Protein AF-A0A9X5XS79-F1 (afdb_monomer)

pLDDT: mean 89.89, std 12.27, range [40.41, 98.5]

Structure (mmCIF, N/CA/C/O backbone):
data_AF-A0A9X5XS79-F1
#
_entry.id   AF-A0A9X5XS79-F1
#
loop_
_atom_site.group_PDB
_atom_site.id
_atom_site.type_symbol
_atom_site.label_atom_id
_atom_site.label_alt_id
_atom_site.label_comp_id
_atom_site.label_asym_id
_atom_site.label_entity_id
_atom_site.label_seq_id
_atom_site.pdbx_PDB_ins_code
_atom_site.Cartn_x
_atom_site.Cartn_y
_atom_site.Cartn_z
_atom_site.occupancy
_atom_site.B_iso_or_equiv
_atom_site.auth_seq_id
_atom_site.auth_comp_id
_atom_site.auth_asym_id
_atom_site.auth_atom_id
_atom_site.pdbx_PDB_model_num
ATOM 1 N N . MET A 1 1 ? 13.961 0.571 -36.096 1.00 82.25 1 MET A N 1
ATOM 2 C CA . MET A 1 1 ? 14.182 1.041 -34.708 1.00 82.25 1 MET A CA 1
ATOM 3 C C . MET A 1 1 ? 13.044 1.895 -34.167 1.00 82.25 1 MET A C 1
ATOM 5 O O . MET A 1 1 ? 12.810 1.796 -32.974 1.00 82.25 1 MET A O 1
ATOM 9 N N . LYS A 1 2 ? 12.309 2.675 -34.982 1.00 84.19 2 LYS A N 1
ATOM 10 C CA . LYS A 1 2 ? 11.116 3.411 -34.508 1.00 84.19 2 LYS A CA 1
ATOM 11 C C . LYS A 1 2 ? 10.062 2.495 -33.869 1.00 84.19 2 LYS A C 1
ATOM 13 O O . LYS A 1 2 ? 9.687 2.746 -32.733 1.00 84.19 2 LYS A O 1
ATOM 18 N N . ASP A 1 3 ? 9.698 1.401 -34.534 1.00 90.12 3 ASP A N 1
ATOM 19 C CA . ASP A 1 3 ? 8.693 0.457 -34.012 1.00 90.12 3 ASP A CA 1
ATOM 20 C C . ASP A 1 3 ? 9.131 -0.190 -32.691 1.00 90.12 3 ASP A C 1
ATOM 22 O O . ASP A 1 3 ? 8.348 -0.314 -31.757 1.00 90.12 3 ASP A O 1
ATOM 26 N N . LEU A 1 4 ? 10.420 -0.518 -32.562 1.00 88.62 4 LEU A N 1
ATOM 27 C CA . LEU A 1 4 ? 10.972 -1.054 -31.317 1.00 88.62 4 LEU A CA 1
ATOM 28 C C . LEU A 1 4 ? 10.940 -0.020 -30.177 1.00 88.62 4 LEU A C 1
ATOM 30 O O . LEU A 1 4 ? 10.537 -0.363 -29.071 1.00 88.62 4 LEU A O 1
ATOM 34 N N . LYS A 1 5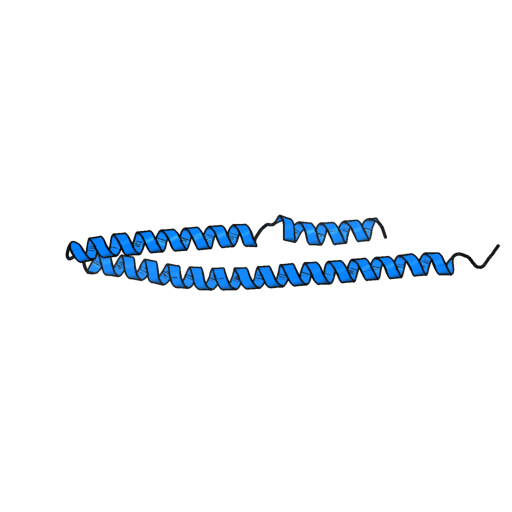 ? 11.296 1.249 -30.444 1.00 88.88 5 LYS A N 1
ATOM 35 C CA . LYS A 1 5 ? 11.168 2.340 -29.455 1.00 88.88 5 LYS A CA 1
ATOM 36 C C . LYS A 1 5 ? 9.716 2.522 -29.005 1.00 88.88 5 LYS A C 1
ATOM 38 O O . LYS A 1 5 ? 9.476 2.757 -27.823 1.00 88.88 5 LYS A O 1
ATOM 43 N N . PHE A 1 6 ? 8.767 2.401 -29.935 1.00 91.88 6 PHE A N 1
ATOM 44 C CA . PHE A 1 6 ? 7.340 2.485 -29.638 1.00 91.88 6 PHE A CA 1
ATOM 45 C C . PHE A 1 6 ? 6.913 1.357 -28.694 1.00 91.88 6 PHE A C 1
ATOM 47 O O . PHE A 1 6 ? 6.435 1.638 -27.603 1.00 91.88 6 PHE A O 1
ATOM 54 N N . HIS A 1 7 ? 7.185 0.095 -29.038 1.00 90.56 7 HIS A N 1
ATOM 55 C CA . HIS A 1 7 ? 6.791 -1.043 -28.201 1.00 90.56 7 HIS A CA 1
ATOM 56 C C . HIS A 1 7 ? 7.436 -1.045 -26.807 1.00 90.56 7 HIS A C 1
ATOM 58 O O . HIS A 1 7 ? 6.772 -1.385 -25.833 1.00 90.56 7 HIS A O 1
ATOM 64 N N . VAL A 1 8 ? 8.701 -0.628 -26.688 1.00 89.50 8 VAL A N 1
ATOM 65 C CA . VAL A 1 8 ? 9.380 -0.498 -25.384 1.00 89.50 8 VAL A CA 1
ATOM 66 C C . VAL A 1 8 ? 8.741 0.605 -24.527 1.00 89.50 8 VAL A C 1
ATOM 68 O O . VAL A 1 8 ? 8.608 0.446 -23.315 1.00 89.50 8 VAL A O 1
ATOM 71 N N . SER A 1 9 ? 8.289 1.697 -25.150 1.00 90.12 9 SER A N 1
ATOM 72 C CA . SER A 1 9 ? 7.554 2.768 -24.460 1.00 90.12 9 SER A CA 1
ATOM 73 C C . SER A 1 9 ? 6.166 2.317 -24.015 1.00 90.12 9 SER A C 1
ATOM 75 O O . SER A 1 9 ? 5.798 2.552 -22.869 1.00 90.12 9 SER A O 1
ATOM 77 N N . GLU A 1 10 ? 5.432 1.612 -24.876 1.00 91.31 10 GLU A N 1
ATOM 78 C CA . GLU A 1 10 ? 4.106 1.079 -24.545 1.00 91.31 10 GLU A CA 1
ATOM 79 C C . GLU A 1 10 ? 4.160 0.078 -23.388 1.00 91.31 10 GLU A C 1
ATOM 81 O O . GLU A 1 10 ? 3.305 0.115 -22.508 1.00 91.31 10 GLU A O 1
ATOM 86 N N . LEU A 1 11 ? 5.191 -0.774 -23.329 1.00 86.44 11 LEU A N 1
ATOM 87 C CA . LEU A 1 11 ? 5.375 -1.705 -22.215 1.00 86.44 11 LEU A CA 1
ATOM 88 C C . LEU A 1 11 ? 5.530 -0.954 -20.882 1.00 86.44 11 LEU A C 1
ATOM 90 O O . LEU A 1 11 ? 4.828 -1.261 -19.920 1.00 86.44 11 LEU A O 1
ATOM 94 N N . LYS A 1 12 ? 6.398 0.066 -20.837 1.00 89.25 12 LYS A N 1
ATOM 95 C CA . LYS A 1 12 ? 6.574 0.915 -19.650 1.00 89.25 12 LYS A CA 1
ATOM 96 C C . LYS A 1 12 ? 5.261 1.607 -19.268 1.00 89.25 12 LYS A C 1
ATOM 98 O O . LYS A 1 12 ? 4.871 1.570 -18.103 1.00 89.25 12 LYS A O 1
ATOM 103 N N . ASN A 1 13 ? 4.595 2.232 -20.237 1.00 87.94 13 ASN A N 1
ATOM 104 C CA . ASN A 1 13 ? 3.360 2.978 -20.000 1.00 87.94 13 ASN A CA 1
ATOM 105 C C . ASN A 1 13 ? 2.249 2.057 -19.489 1.00 87.94 13 ASN A C 1
ATOM 107 O O . ASN A 1 13 ? 1.584 2.406 -18.528 1.00 87.94 13 ASN A O 1
ATOM 111 N N . SER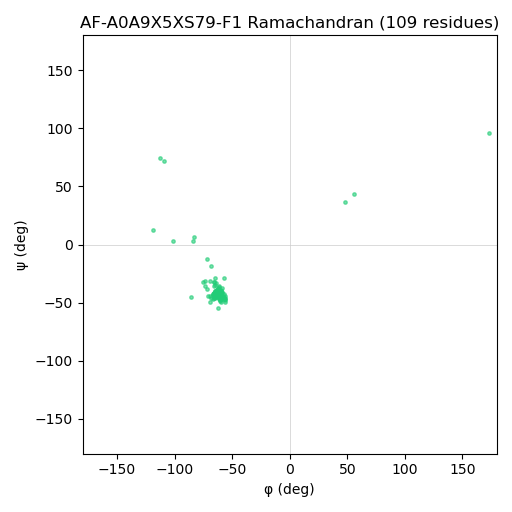 A 1 14 ? 2.129 0.833 -20.016 1.00 85.19 14 SER A N 1
ATOM 112 C CA . SER A 1 14 ? 1.126 -0.136 -19.552 1.00 85.19 14 SER A CA 1
ATOM 113 C C . SER A 1 14 ? 1.220 -0.456 -18.055 1.00 85.19 14 S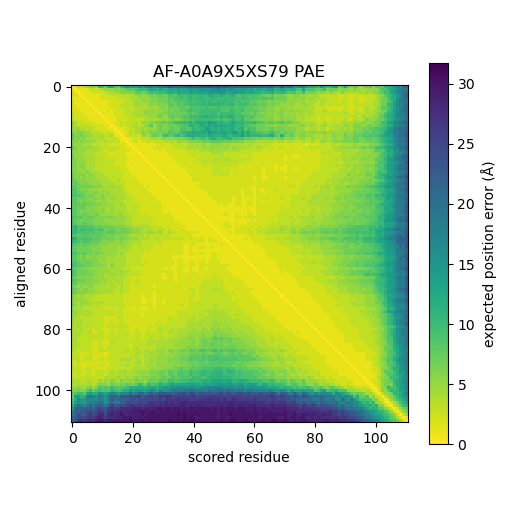ER A C 1
ATOM 115 O O . SER A 1 14 ? 0.205 -0.757 -17.428 1.00 85.19 14 SER A O 1
ATOM 117 N N . PHE A 1 15 ? 2.421 -0.368 -17.475 1.00 83.19 15 PHE A N 1
ATOM 118 C CA . PHE A 1 15 ? 2.634 -0.574 -16.047 1.00 83.19 15 PHE A CA 1
ATOM 119 C C . PHE A 1 15 ? 2.411 0.704 -15.234 1.00 83.19 15 PHE A C 1
ATOM 121 O O . PHE A 1 15 ? 1.728 0.672 -14.214 1.00 83.19 15 PHE A 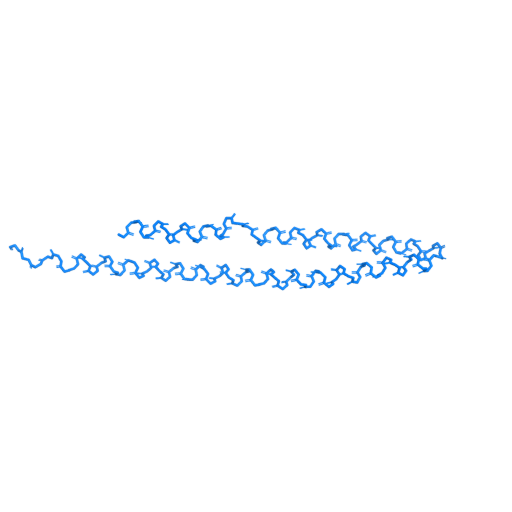O 1
ATOM 128 N N . VAL A 1 16 ? 2.941 1.839 -15.699 1.00 79.38 16 VAL A N 1
ATOM 129 C CA . VAL A 1 16 ? 2.789 3.137 -15.019 1.00 79.38 16 VAL A CA 1
ATOM 130 C C . VAL A 1 16 ? 1.324 3.592 -15.011 1.00 79.38 16 VAL A C 1
ATOM 132 O O . VAL A 1 16 ? 0.798 3.972 -13.967 1.00 79.38 16 VAL A O 1
ATOM 135 N N . ASP A 1 17 ? 0.633 3.466 -16.142 1.00 83.12 17 ASP A N 1
ATOM 136 C CA . ASP A 1 17 ? -0.769 3.866 -16.317 1.00 83.12 17 ASP A CA 1
ATOM 137 C C . ASP A 1 17 ? -1.741 2.926 -15.585 1.00 83.12 17 ASP A C 1
ATOM 139 O O . ASP A 1 17 ? -2.922 3.236 -15.416 1.00 83.12 17 ASP A O 1
ATOM 143 N N . ALA A 1 18 ? -1.267 1.766 -15.112 1.00 85.38 18 ALA A N 1
ATOM 144 C CA . ALA A 1 18 ?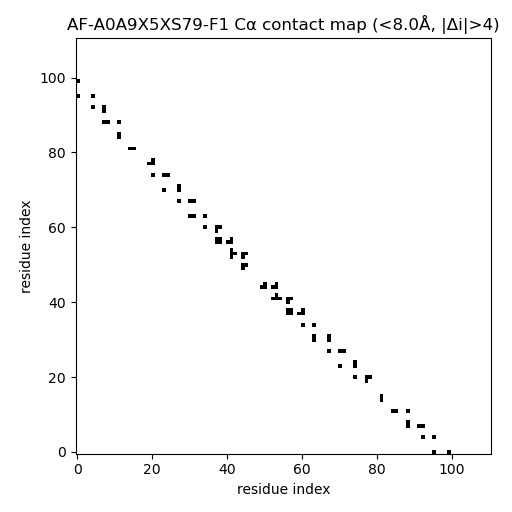 -2.072 0.897 -14.264 1.00 85.38 18 ALA A CA 1
ATOM 145 C C . ALA A 1 18 ? -2.333 1.516 -12.877 1.00 85.38 18 ALA A C 1
ATOM 147 O O . ALA A 1 18 ? -3.278 1.085 -12.203 1.00 85.38 18 ALA A O 1
ATOM 148 N N . GLU A 1 19 ? -1.539 2.515 -12.461 1.00 87.50 19 GLU A N 1
ATOM 149 C CA . GLU A 1 19 ? -1.688 3.287 -11.216 1.00 87.50 19 GLU A CA 1
ATOM 150 C C . GLU A 1 19 ? -1.902 2.404 -9.971 1.00 87.50 19 GLU A C 1
ATOM 152 O O . GLU A 1 19 ? -2.683 2.723 -9.065 1.00 87.50 19 GLU A O 1
ATOM 157 N N . LEU A 1 20 ? -1.234 1.245 -9.924 1.00 91.38 20 LEU A N 1
ATOM 158 C CA . LEU A 1 20 ? -1.439 0.248 -8.869 1.00 91.38 20 LEU A CA 1
ATOM 159 C C . LEU A 1 20 ? -1.090 0.802 -7.483 1.00 91.38 20 LEU A C 1
ATOM 161 O O . LEU A 1 20 ? -1.809 0.535 -6.521 1.00 91.38 20 LEU A O 1
ATOM 165 N N . ASN A 1 21 ? -0.062 1.647 -7.407 1.00 90.31 21 ASN A N 1
ATOM 166 C CA . ASN A 1 21 ? 0.318 2.371 -6.199 1.00 90.31 21 ASN A CA 1
ATOM 167 C C . ASN A 1 21 ? -0.821 3.229 -5.631 1.00 90.31 21 ASN A C 1
ATOM 169 O O . ASN A 1 21 ? -1.122 3.167 -4.439 1.00 90.31 21 ASN A O 1
ATOM 173 N N . SER A 1 22 ? -1.502 4.004 -6.477 1.00 92.38 22 SER A N 1
ATOM 174 C CA . SER A 1 22 ? -2.630 4.851 -6.060 1.00 92.38 22 SER A CA 1
ATOM 175 C C . SER A 1 22 ? -3.804 4.010 -5.541 1.00 92.38 22 SER A C 1
ATOM 177 O O . SER A 1 22 ? -4.375 4.282 -4.479 1.00 92.38 22 SER A O 1
ATOM 179 N N . LYS A 1 23 ? -4.123 2.921 -6.251 1.00 94.69 23 LYS A N 1
ATOM 180 C CA . LYS A 1 23 ? -5.200 1.992 -5.874 1.00 94.69 23 LYS A CA 1
ATOM 181 C C . LYS A 1 23 ? -4.916 1.297 -4.541 1.00 94.69 23 LYS A C 1
ATOM 183 O O . LY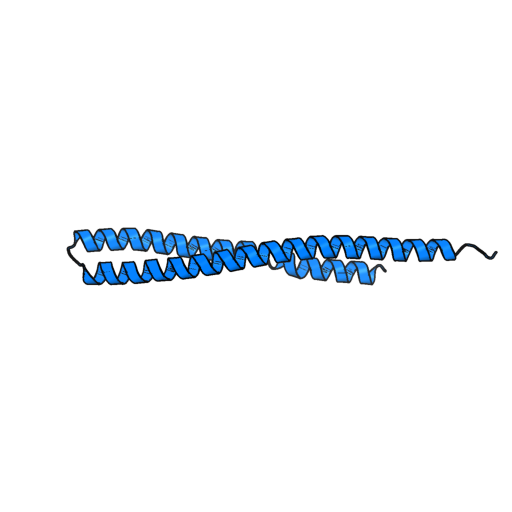S A 1 23 ? -5.803 1.245 -3.692 1.00 94.69 23 LYS A O 1
ATOM 188 N N . LEU A 1 24 ? -3.694 0.808 -4.325 1.00 95.25 24 LEU A N 1
ATOM 189 C CA . LEU A 1 24 ? -3.306 0.180 -3.058 1.00 95.25 24 LEU A CA 1
ATOM 190 C C . LEU A 1 24 ? -3.318 1.172 -1.897 1.00 95.25 24 LEU A C 1
ATOM 192 O O . LEU A 1 24 ? -3.875 0.853 -0.848 1.00 95.25 24 LEU A O 1
ATOM 196 N N . ASN A 1 25 ? -2.784 2.380 -2.095 1.00 94.81 25 ASN A N 1
ATOM 197 C CA . ASN A 1 25 ? -2.843 3.435 -1.083 1.00 94.81 25 ASN A CA 1
ATOM 198 C C . ASN A 1 25 ? -4.288 3.755 -0.685 1.00 94.81 25 ASN A C 1
ATOM 200 O O . ASN A 1 25 ? -4.590 3.843 0.500 1.00 94.81 25 ASN A O 1
ATOM 204 N N . THR A 1 26 ? -5.202 3.829 -1.656 1.00 97.00 26 THR A N 1
ATOM 205 C CA . THR A 1 26 ? -6.633 4.045 -1.390 1.00 97.00 26 THR A CA 1
ATOM 206 C C . THR A 1 26 ? -7.214 2.945 -0.496 1.00 97.00 26 THR A C 1
ATOM 208 O O . THR A 1 26 ? -7.907 3.237 0.477 1.00 97.00 26 THR A O 1
ATOM 211 N N . VAL A 1 27 ? -6.909 1.674 -0.780 1.00 96.81 27 VAL A N 1
ATOM 212 C CA . VAL A 1 27 ? -7.380 0.544 0.039 1.00 96.81 27 VAL A CA 1
ATOM 213 C C . VAL A 1 27 ? -6.780 0.587 1.448 1.00 96.81 27 VAL A C 1
ATOM 215 O O . VAL A 1 27 ? -7.504 0.384 2.421 1.00 96.81 27 VAL A O 1
ATOM 218 N N . ILE A 1 28 ? -5.485 0.891 1.576 1.00 96.56 28 ILE A N 1
ATOM 219 C CA . ILE A 1 28 ? -4.808 1.043 2.874 1.00 96.56 28 ILE A CA 1
ATOM 220 C C . ILE A 1 28 ? -5.476 2.147 3.704 1.00 96.56 28 ILE A C 1
ATOM 222 O O . ILE A 1 28 ? -5.761 1.933 4.883 1.00 96.56 28 ILE A O 1
ATOM 226 N N . THR A 1 29 ? -5.784 3.295 3.093 1.00 97.19 29 THR A N 1
ATOM 227 C CA . THR A 1 29 ? -6.499 4.392 3.758 1.00 97.19 29 THR A CA 1
ATOM 228 C C . THR A 1 29 ? -7.880 3.954 4.239 1.00 97.19 29 THR A C 1
ATOM 230 O O . THR A 1 29 ? -8.198 4.159 5.408 1.00 97.19 29 THR A O 1
ATOM 233 N N . LEU A 1 30 ? -8.671 3.289 3.390 1.00 97.19 30 LEU A N 1
ATOM 234 C CA . LEU A 1 30 ? -10.006 2.803 3.762 1.00 97.19 30 LEU A CA 1
ATOM 235 C C . LEU A 1 30 ? -9.963 1.825 4.944 1.00 97.19 30 LEU A C 1
ATOM 237 O O . LEU A 1 30 ? -10.790 1.915 5.849 1.00 97.19 30 LEU A O 1
ATOM 241 N N . ILE A 1 31 ? -8.982 0.919 4.969 1.00 96.75 31 ILE A N 1
ATOM 242 C CA . ILE A 1 31 ? -8.783 -0.007 6.093 1.00 96.75 31 ILE A CA 1
ATOM 243 C C . ILE A 1 31 ? -8.413 0.760 7.367 1.00 96.75 31 ILE A C 1
ATOM 245 O O . ILE A 1 31 ? -8.969 0.481 8.429 1.00 96.75 31 ILE A O 1
ATOM 249 N N . GLY A 1 32 ? -7.517 1.747 7.271 1.00 96.88 32 GLY A N 1
ATOM 250 C CA . GLY A 1 32 ? -7.144 2.594 8.404 1.00 96.88 32 GLY A CA 1
ATOM 251 C C . GLY A 1 32 ? -8.336 3.355 8.995 1.00 96.88 32 GLY A C 1
ATOM 252 O O . GLY A 1 32 ? -8.497 3.407 10.214 1.00 96.88 32 GLY A O 1
ATOM 253 N N . GLU A 1 33 ? -9.213 3.888 8.145 1.00 97.12 33 GLU A N 1
ATOM 254 C CA . GLU A 1 33 ? -10.449 4.548 8.575 1.00 97.12 33 GLU A CA 1
ATOM 255 C C . GLU A 1 33 ? -11.441 3.581 9.240 1.00 97.12 33 GLU A C 1
ATOM 257 O O . GLU A 1 33 ? -12.044 3.923 10.259 1.00 97.12 33 GLU A O 1
ATOM 262 N N . GLU A 1 34 ? -11.610 2.372 8.695 1.00 96.12 34 GLU A N 1
ATOM 263 C CA . GLU A 1 34 ? -12.439 1.322 9.302 1.00 96.12 34 GLU A CA 1
ATOM 264 C C . GLU A 1 34 ? -11.920 0.924 10.687 1.00 96.12 34 GLU A C 1
ATOM 266 O O . GLU A 1 34 ? -12.698 0.766 11.626 1.00 96.12 34 GLU A O 1
ATOM 271 N N . MET A 1 35 ? -10.602 0.817 10.851 1.00 97.06 35 MET A N 1
ATOM 272 C CA . MET A 1 35 ? -9.993 0.533 12.149 1.00 97.06 35 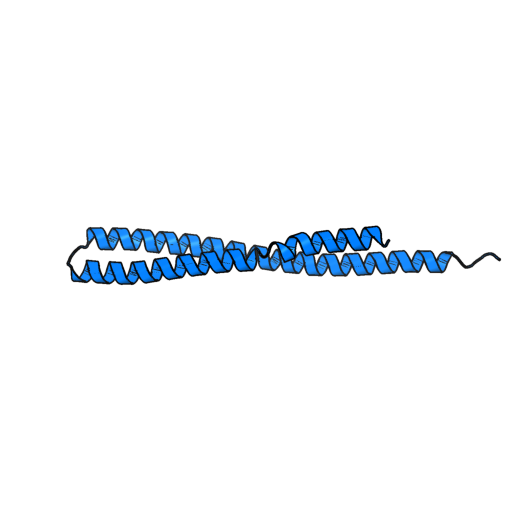MET A CA 1
ATOM 273 C C . MET A 1 35 ? -10.222 1.664 13.151 1.00 97.06 35 MET A C 1
ATOM 275 O O . MET A 1 35 ? -10.563 1.387 14.299 1.00 97.06 35 MET A O 1
ATOM 279 N N . ALA A 1 36 ? -10.097 2.924 12.724 1.00 97.56 36 ALA A N 1
ATOM 280 C CA . ALA A 1 36 ? -10.383 4.077 13.577 1.00 97.56 36 ALA A CA 1
ATOM 281 C C . ALA A 1 36 ? -11.850 4.084 14.047 1.00 97.56 36 ALA A C 1
ATOM 283 O O . ALA A 1 36 ? -12.112 4.212 15.244 1.00 97.56 36 ALA A O 1
ATOM 284 N N . ARG A 1 37 ? -12.803 3.841 13.132 1.00 97.38 37 ARG A N 1
ATOM 285 C CA . ARG A 1 37 ? -14.226 3.655 13.477 1.00 97.38 37 ARG A CA 1
ATOM 286 C C . ARG A 1 37 ? -14.433 2.485 14.441 1.00 97.38 37 ARG A C 1
ATOM 288 O O . ARG A 1 37 ? -15.222 2.587 15.382 1.00 97.38 37 ARG A O 1
ATOM 295 N N . GLY A 1 38 ? -13.719 1.383 14.224 1.00 97.75 38 GLY A N 1
ATOM 296 C CA . GLY A 1 38 ? -13.722 0.221 15.106 1.00 97.75 38 GLY A CA 1
ATOM 297 C C . GLY A 1 38 ? -13.286 0.572 16.529 1.00 97.75 38 GLY A C 1
ATOM 298 O O . GLY A 1 38 ? -13.972 0.201 17.478 1.00 97.75 38 GLY A O 1
ATOM 299 N N . GLU A 1 39 ? -12.193 1.319 16.695 1.00 98.00 39 GLU A N 1
ATOM 300 C CA . GLU A 1 39 ? -11.695 1.738 18.014 1.00 98.00 39 GLU A CA 1
ATOM 301 C C . GLU A 1 39 ? -12.691 2.647 18.749 1.00 98.00 39 GLU A C 1
ATOM 303 O O . GLU A 1 39 ? -12.946 2.471 19.946 1.00 98.00 39 GLU A O 1
ATOM 308 N N . GLU A 1 40 ? -13.324 3.581 18.035 1.00 98.25 40 GLU A N 1
ATOM 309 C CA . GLU A 1 40 ? -14.383 4.426 18.593 1.00 98.25 40 GLU A CA 1
ATOM 310 C C . GLU A 1 40 ? -15.584 3.594 19.064 1.00 98.25 40 GLU A C 1
ATOM 312 O O . GLU A 1 40 ? -16.070 3.762 20.190 1.00 98.25 40 GLU A O 1
ATOM 317 N N . TYR A 1 41 ? -16.040 2.653 18.232 1.00 98.19 41 TYR A N 1
ATOM 318 C CA . TYR A 1 41 ? -17.169 1.789 18.564 1.00 98.19 41 TYR A CA 1
ATOM 319 C C . TYR A 1 41 ? -16.852 0.849 19.730 1.00 98.19 41 TYR A C 1
ATOM 321 O O . TYR A 1 41 ? -17.652 0.706 20.658 1.00 98.19 41 TYR A O 1
ATOM 329 N N . LYS A 1 42 ? -15.649 0.273 19.743 1.00 98.19 42 LYS A N 1
ATOM 330 C CA . LYS A 1 42 ? -15.140 -0.526 20.856 1.00 98.19 42 LYS A CA 1
ATOM 331 C C . LYS A 1 42 ? -15.154 0.273 22.163 1.00 98.19 42 LYS A C 1
ATOM 333 O O . LYS A 1 42 ? -15.667 -0.215 23.167 1.00 98.19 42 LYS A O 1
ATOM 338 N N . SER A 1 43 ? -14.672 1.521 22.152 1.00 98.06 43 SER A N 1
ATOM 339 C CA . SER A 1 43 ? -14.698 2.404 23.329 1.00 98.06 43 SER A CA 1
ATOM 340 C C . SER A 1 43 ? -16.121 2.644 23.854 1.00 98.06 43 SER A C 1
ATOM 342 O O . SER A 1 43 ? -16.348 2.691 25.066 1.00 98.06 43 SER A O 1
ATOM 344 N N . LEU A 1 44 ? -17.104 2.772 22.958 1.00 98.44 44 LEU A N 1
ATOM 345 C CA . LEU A 1 44 ? -18.514 2.899 23.328 1.00 98.44 44 LEU A CA 1
ATOM 346 C C . LEU A 1 44 ? -19.058 1.613 23.972 1.00 98.44 44 LEU A C 1
ATOM 348 O O . LEU A 1 44 ? -19.758 1.692 24.981 1.00 98.44 44 LEU A O 1
ATOM 352 N N . LEU A 1 45 ? -18.718 0.441 23.433 1.00 98.50 45 LEU A N 1
ATOM 353 C CA . LEU A 1 45 ? -19.100 -0.856 24.002 1.00 98.50 45 LEU A CA 1
ATOM 354 C C . LEU A 1 45 ? -18.478 -1.082 25.386 1.00 98.50 45 LEU A C 1
ATOM 356 O O . LEU A 1 45 ? -19.178 -1.512 26.305 1.00 98.50 45 LEU A O 1
ATOM 360 N N . ASP A 1 46 ? -17.208 -0.712 25.560 1.00 97.31 46 ASP A N 1
ATOM 361 C CA . ASP A 1 46 ? -16.513 -0.759 26.850 1.00 97.31 46 ASP A CA 1
ATOM 362 C C . ASP A 1 46 ? -17.255 0.096 27.897 1.00 97.31 46 ASP A C 1
ATOM 364 O O . ASP A 1 46 ? -17.545 -0.372 28.999 1.00 97.31 46 ASP A O 1
ATOM 368 N N . LYS A 1 47 ? -17.672 1.319 27.533 1.00 98.12 47 LYS A N 1
ATOM 369 C CA . LYS A 1 47 ? -18.479 2.202 28.403 1.00 98.12 47 LYS A CA 1
ATOM 370 C C . LYS A 1 47 ? -19.870 1.646 28.716 1.00 98.12 47 LYS A C 1
ATOM 372 O O . LYS A 1 47 ? -20.427 1.961 29.763 1.00 98.12 47 LYS A O 1
ATOM 377 N N . GLN A 1 48 ? -20.439 0.839 27.822 1.00 98.25 48 GLN A N 1
ATOM 378 C CA . GLN A 1 48 ? -21.725 0.163 28.020 1.00 98.25 48 GLN A CA 1
ATOM 379 C C . GLN A 1 48 ? -21.604 -1.153 28.804 1.00 98.25 48 GLN A C 1
ATOM 381 O O . GLN A 1 48 ? -22.615 -1.830 28.986 1.00 98.25 48 GLN A O 1
ATOM 386 N N . ASN A 1 49 ? -20.402 -1.522 29.265 1.00 97.88 49 ASN A N 1
ATOM 387 C CA . ASN A 1 49 ? -20.117 -2.802 29.913 1.00 97.88 49 ASN A CA 1
ATOM 388 C C . ASN A 1 49 ? -20.513 -4.009 29.037 1.00 97.88 49 ASN A C 1
ATOM 390 O O . ASN A 1 49 ? -21.109 -4.975 29.518 1.00 97.88 49 ASN A O 1
ATOM 394 N N . LYS A 1 50 ? -20.183 -3.936 27.738 1.00 98.25 50 LYS A N 1
ATOM 395 C CA . LYS A 1 50 ? -20.396 -4.983 26.723 1.00 98.25 50 LYS A CA 1
ATOM 396 C C . LYS A 1 50 ? -19.065 -5.619 26.292 1.00 98.25 50 LYS A C 1
ATOM 398 O O . LYS A 1 50 ? -18.563 -5.344 25.197 1.00 98.25 50 LYS A O 1
ATOM 403 N N . PRO A 1 51 ? -18.432 -6.424 27.166 1.00 95.25 51 PRO A N 1
ATOM 404 C CA . PRO A 1 51 ? -17.064 -6.891 26.955 1.00 95.25 51 PRO A CA 1
ATOM 405 C C . PRO A 1 51 ? -16.935 -7.890 25.802 1.00 95.25 51 PRO A C 1
ATOM 407 O O . PRO A 1 51 ? -15.901 -7.912 25.139 1.00 95.25 51 PRO A O 1
ATOM 410 N N . MET A 1 52 ? -17.963 -8.704 25.539 1.00 98.00 52 MET A N 1
ATOM 411 C CA . MET A 1 52 ? -17.909 -9.701 24.467 1.00 98.00 52 MET A CA 1
ATOM 412 C C . MET A 1 52 ? -17.952 -9.031 23.090 1.00 98.00 52 MET A C 1
ATOM 414 O O . MET A 1 52 ? -17.162 -9.356 22.209 1.00 98.00 52 MET A O 1
ATOM 418 N N . GLU A 1 53 ? -18.831 -8.049 22.913 1.00 98.25 53 GLU A N 1
ATOM 419 C CA . GLU A 1 53 ? -18.939 -7.266 21.687 1.00 98.25 53 GLU A CA 1
ATOM 420 C C . GLU A 1 53 ? -17.679 -6.425 21.458 1.00 98.25 53 GLU A C 1
ATOM 422 O O . GLU A 1 53 ? -17.157 -6.392 20.347 1.00 98.25 53 GLU A O 1
ATOM 427 N N . SER A 1 54 ? -17.143 -5.805 22.514 1.00 98.19 54 SER A N 1
ATOM 428 C CA . SER A 1 54 ? -15.863 -5.084 22.454 1.00 98.19 54 SER A CA 1
ATOM 429 C C . SER A 1 54 ? -14.715 -5.999 22.011 1.00 98.19 54 SER A C 1
ATOM 431 O O . SER A 1 54 ? -13.901 -5.624 21.162 1.00 98.19 54 SER A O 1
ATOM 433 N N . TYR A 1 55 ? -14.677 -7.232 22.526 1.00 97.81 55 TYR A N 1
ATOM 434 C CA . TYR A 1 55 ? -13.692 -8.230 22.121 1.00 97.81 55 TYR A CA 1
ATOM 435 C C . TYR A 1 55 ? -13.820 -8.608 20.637 1.00 97.81 55 TYR A C 1
ATOM 437 O O . TYR A 1 55 ? -12.811 -8.645 19.937 1.00 97.81 55 TYR A O 1
ATOM 445 N N . ILE A 1 56 ? -15.039 -8.805 20.126 1.00 97.94 56 ILE A N 1
ATOM 446 C CA . ILE A 1 56 ? -15.269 -9.089 18.698 1.00 97.94 56 ILE A CA 1
ATOM 447 C C . ILE A 1 56 ? -14.745 -7.944 17.822 1.00 97.94 56 ILE A C 1
ATOM 449 O O . ILE A 1 56 ? -14.034 -8.186 16.847 1.00 97.94 56 ILE A O 1
ATOM 453 N N . VAL A 1 57 ? -15.032 -6.691 18.187 1.00 98.06 57 VAL A N 1
ATOM 454 C CA . VAL A 1 57 ? -14.526 -5.521 17.451 1.00 98.06 57 VAL A CA 1
ATOM 455 C C . VAL A 1 57 ? -12.995 -5.473 17.477 1.00 98.06 57 VAL A C 1
ATOM 457 O O . VAL A 1 57 ? -12.373 -5.225 16.446 1.00 98.06 57 VAL A O 1
ATOM 460 N N . LYS A 1 58 ? -12.370 -5.786 18.619 1.00 97.56 58 LYS A N 1
ATOM 461 C CA . LYS A 1 58 ? -10.907 -5.877 18.736 1.00 97.56 58 LYS A CA 1
ATOM 462 C C . LYS A 1 58 ? -10.309 -6.924 17.789 1.00 97.56 58 LYS A C 1
ATOM 464 O O . LYS A 1 58 ? -9.295 -6.648 17.155 1.00 97.56 58 LYS A O 1
ATOM 469 N N . GLU A 1 59 ? -10.916 -8.104 17.673 1.00 97.81 59 GLU A N 1
ATOM 470 C CA . GLU A 1 59 ? -10.443 -9.139 16.743 1.00 97.81 59 GLU A CA 1
ATOM 471 C C . GLU A 1 59 ? -10.534 -8.674 15.280 1.00 97.81 59 GLU A C 1
ATOM 473 O O . GLU A 1 59 ? -9.595 -8.881 14.509 1.00 97.81 59 GLU A O 1
ATOM 478 N N . HIS A 1 60 ? -11.601 -7.958 14.907 1.00 96.19 60 HIS A N 1
ATOM 479 C CA . HIS A 1 60 ? -11.711 -7.345 13.579 1.00 96.19 60 HIS A CA 1
ATOM 480 C C . HIS A 1 60 ? -10.625 -6.289 13.320 1.00 96.19 60 HIS A C 1
ATOM 482 O O . HIS A 1 60 ? -10.013 -6.289 12.252 1.00 96.19 60 HIS A O 1
ATOM 488 N N . ILE A 1 61 ? -10.332 -5.427 14.299 1.00 97.69 61 ILE A N 1
ATOM 489 C CA . ILE A 1 61 ? -9.248 -4.435 14.197 1.00 97.69 61 ILE A CA 1
ATOM 490 C C . ILE A 1 61 ? -7.891 -5.131 14.024 1.00 97.69 61 ILE A C 1
ATOM 492 O O . ILE A 1 61 ? -7.114 -4.760 13.144 1.00 97.69 61 ILE A O 1
ATOM 496 N N . ASN A 1 62 ? -7.617 -6.177 14.809 1.00 96.44 62 ASN A N 1
ATOM 497 C CA . ASN A 1 62 ? -6.384 -6.963 14.700 1.00 96.44 62 ASN A CA 1
ATOM 498 C C . ASN A 1 62 ? -6.238 -7.614 13.317 1.00 96.44 62 ASN A C 1
ATOM 500 O O . ASN A 1 62 ? -5.148 -7.618 12.745 1.00 96.44 62 ASN A O 1
ATOM 504 N N . HIS A 1 63 ? -7.329 -8.138 12.758 1.00 96.75 63 HIS A N 1
ATOM 505 C CA . HIS A 1 63 ? -7.328 -8.697 11.409 1.00 96.75 63 HIS A CA 1
ATOM 506 C C . HIS A 1 63 ? -6.983 -7.633 10.354 1.00 96.75 63 HIS A C 1
ATOM 508 O O . HIS A 1 63 ? -6.142 -7.863 9.482 1.00 96.75 63 HIS A O 1
ATOM 514 N N . ASN A 1 64 ? -7.565 -6.440 10.480 1.00 96.94 64 ASN A N 1
ATOM 515 C CA . ASN A 1 64 ? -7.283 -5.316 9.591 1.00 96.94 64 ASN A CA 1
ATOM 516 C C . ASN A 1 64 ? -5.829 -4.823 9.698 1.00 96.94 64 ASN A C 1
ATOM 518 O O . ASN A 1 64 ? -5.235 -4.489 8.674 1.00 96.94 64 ASN A O 1
ATOM 522 N N . TYR A 1 65 ? -5.209 -4.864 10.885 1.00 95.25 65 TYR A N 1
ATOM 523 C CA . TYR A 1 65 ? -3.771 -4.596 11.038 1.00 95.25 65 TYR A CA 1
ATOM 524 C C . TYR A 1 65 ? -2.910 -5.545 10.194 1.00 95.25 65 TYR A C 1
ATOM 526 O O . TYR A 1 65 ? -1.968 -5.101 9.535 1.00 95.25 65 TYR A O 1
ATOM 534 N N . VAL A 1 66 ? -3.231 -6.844 10.192 1.00 96.31 66 VAL A N 1
ATOM 535 C CA . VAL A 1 66 ? -2.500 -7.844 9.396 1.00 96.31 66 VAL A CA 1
ATOM 536 C C . VAL A 1 66 ? -2.693 -7.594 7.900 1.00 96.31 66 VAL A C 1
ATOM 538 O O . VAL A 1 66 ? -1.712 -7.573 7.158 1.00 96.31 66 VAL A O 1
ATOM 541 N N . LEU A 1 67 ? -3.929 -7.339 7.457 1.00 96.06 67 LEU A N 1
ATOM 542 C CA . LEU A 1 67 ? -4.225 -6.970 6.067 1.00 96.06 67 LEU A CA 1
ATOM 543 C C . LEU A 1 67 ? -3.437 -5.734 5.626 1.00 96.06 67 LEU A C 1
ATOM 545 O O . LEU A 1 67 ? -2.798 -5.751 4.576 1.00 96.06 67 LEU A O 1
ATOM 549 N N . MET A 1 68 ? -3.432 -4.684 6.446 1.00 95.94 68 MET A N 1
ATOM 550 C CA . MET A 1 68 ? -2.697 -3.456 6.162 1.00 95.94 68 MET A CA 1
ATOM 551 C C . MET A 1 68 ? -1.186 -3.708 6.067 1.00 95.94 68 MET A C 1
ATOM 553 O O . MET A 1 68 ? -0.525 -3.146 5.197 1.00 95.94 68 MET A O 1
ATOM 557 N N . ALA A 1 69 ? -0.623 -4.576 6.914 1.00 95.94 69 ALA A N 1
ATOM 558 C CA . ALA A 1 69 ? 0.789 -4.949 6.836 1.00 95.94 69 ALA A CA 1
ATOM 559 C C . ALA A 1 69 ? 1.133 -5.656 5.513 1.00 95.94 69 ALA A C 1
ATOM 561 O O . ALA A 1 69 ? 2.141 -5.325 4.888 1.00 95.94 69 ALA A O 1
ATOM 562 N N . VAL A 1 70 ? 0.279 -6.578 5.056 1.00 97.38 70 VAL A N 1
ATOM 563 C CA . VAL A 1 70 ? 0.455 -7.268 3.767 1.00 97.38 70 VAL A CA 1
ATOM 564 C C . VAL A 1 70 ? 0.336 -6.287 2.601 1.00 97.38 70 VAL A C 1
ATOM 566 O O . VAL A 1 70 ? 1.202 -6.276 1.731 1.00 97.38 70 VAL A O 1
ATOM 569 N N . LEU A 1 71 ? -0.678 -5.418 2.600 1.00 97.12 71 LEU A N 1
ATOM 570 C CA . LEU A 1 71 ? -0.861 -4.411 1.549 1.00 97.12 71 LEU A CA 1
ATOM 571 C C . LEU A 1 71 ? 0.312 -3.430 1.477 1.00 97.12 71 LEU A C 1
ATOM 573 O O . LEU A 1 71 ? 0.760 -3.106 0.383 1.00 97.12 71 LEU A O 1
ATOM 577 N N . ASN A 1 72 ? 0.860 -3.013 2.621 1.00 95.44 72 ASN A N 1
ATOM 578 C CA . ASN A 1 72 ? 2.069 -2.191 2.665 1.00 95.44 72 ASN A CA 1
ATOM 579 C C . ASN A 1 72 ? 3.302 -2.920 2.110 1.00 95.44 72 ASN A C 1
ATOM 581 O O . ASN A 1 72 ? 4.177 -2.279 1.535 1.00 95.44 72 ASN A O 1
ATOM 585 N N . SER A 1 73 ? 3.402 -4.242 2.289 1.00 97.19 73 SER A N 1
ATOM 586 C CA . SER A 1 73 ? 4.467 -5.035 1.664 1.00 97.19 73 SER A CA 1
ATOM 587 C C . SER A 1 73 ? 4.308 -5.062 0.146 1.00 97.19 73 SER A C 1
ATOM 589 O O . SER A 1 73 ? 5.266 -4.777 -0.560 1.00 97.19 73 SER A O 1
ATOM 591 N N . ILE A 1 74 ? 3.092 -5.317 -0.346 1.00 96.69 74 ILE A N 1
ATOM 592 C CA . ILE A 1 74 ? 2.793 -5.317 -1.786 1.00 96.69 74 ILE A CA 1
ATOM 593 C C . ILE A 1 74 ? 3.068 -3.938 -2.394 1.00 96.69 74 ILE A C 1
ATOM 595 O O . ILE A 1 74 ? 3.628 -3.856 -3.480 1.00 96.69 74 ILE A O 1
ATOM 599 N N . LEU A 1 75 ? 2.713 -2.854 -1.697 1.00 95.31 75 LEU A N 1
ATOM 600 C CA . LEU A 1 75 ? 2.986 -1.490 -2.149 1.00 95.31 75 LEU A CA 1
ATOM 601 C C . LEU A 1 75 ? 4.488 -1.272 -2.393 1.00 95.31 75 LEU A C 1
ATOM 603 O O . LEU A 1 75 ? 4.871 -0.796 -3.454 1.00 95.31 75 LEU A O 1
ATOM 607 N N . LYS A 1 76 ? 5.339 -1.717 -1.459 1.00 94.94 76 LYS A N 1
ATOM 608 C CA . LYS A 1 76 ? 6.801 -1.650 -1.614 1.00 94.94 76 LYS A CA 1
ATOM 609 C C . LYS A 1 76 ? 7.309 -2.479 -2.790 1.00 94.94 76 LYS A C 1
ATOM 611 O O . LYS A 1 76 ? 8.220 -2.039 -3.484 1.00 94.94 76 LYS A O 1
ATOM 616 N N . ASP A 1 77 ? 6.739 -3.662 -3.007 1.00 95.69 77 ASP A N 1
ATOM 617 C CA . ASP A 1 77 ? 7.112 -4.506 -4.145 1.00 95.69 77 ASP A CA 1
ATOM 618 C C . ASP A 1 77 ? 6.742 -3.824 -5.473 1.00 95.69 77 ASP A C 1
ATOM 620 O O . ASP A 1 77 ? 7.525 -3.846 -6.419 1.00 95.69 77 ASP A O 1
ATOM 624 N N . ILE A 1 78 ? 5.584 -3.158 -5.542 1.00 93.38 78 ILE A N 1
ATOM 625 C CA . ILE A 1 78 ? 5.171 -2.389 -6.725 1.00 93.38 78 ILE A CA 1
ATOM 626 C C . ILE A 1 78 ? 6.080 -1.182 -6.952 1.00 93.38 78 ILE A C 1
ATOM 628 O O . ILE A 1 78 ? 6.500 -0.969 -8.089 1.00 93.38 78 ILE A O 1
ATOM 632 N N . ASP A 1 79 ? 6.427 -0.435 -5.902 1.00 91.19 79 ASP A N 1
ATOM 633 C CA . ASP A 1 79 ? 7.386 0.672 -5.991 1.00 91.19 79 ASP A CA 1
ATOM 634 C C . ASP A 1 79 ? 8.736 0.204 -6.561 1.00 91.19 79 ASP A C 1
ATOM 636 O O . ASP A 1 79 ? 9.287 0.841 -7.463 1.00 91.19 79 ASP A O 1
ATOM 640 N N . ALA A 1 80 ? 9.240 -0.941 -6.088 1.00 93.00 80 ALA A N 1
ATOM 641 C CA . ALA A 1 80 ? 10.487 -1.525 -6.575 1.00 93.00 80 ALA A CA 1
ATOM 642 C C . ALA A 1 80 ? 10.396 -1.947 -8.052 1.00 93.00 80 ALA A C 1
ATOM 644 O O . ALA A 1 80 ? 11.298 -1.647 -8.835 1.00 93.00 80 ALA A O 1
ATOM 645 N N . ILE A 1 81 ? 9.295 -2.589 -8.458 1.00 91.94 81 ILE A N 1
ATOM 646 C CA . ILE A 1 81 ? 9.071 -2.985 -9.857 1.00 91.94 81 ILE A CA 1
ATOM 647 C C . ILE A 1 81 ? 8.938 -1.748 -10.760 1.00 91.94 81 ILE A C 1
ATOM 649 O O . ILE A 1 81 ? 9.478 -1.730 -11.866 1.00 91.94 81 ILE A O 1
ATOM 653 N N . GLU A 1 82 ? 8.252 -0.691 -10.311 1.00 90.38 82 GLU A N 1
ATOM 654 C CA . GLU A 1 82 ? 8.170 0.570 -11.055 1.00 90.38 82 GLU A CA 1
ATOM 655 C C . GLU A 1 82 ? 9.556 1.183 -11.288 1.00 90.38 82 GLU A C 1
ATOM 657 O O . GLU A 1 82 ? 9.826 1.707 -12.373 1.00 90.38 82 GLU A O 1
ATOM 662 N N . GLU A 1 83 ? 10.421 1.159 -10.273 1.00 90.75 83 GLU A N 1
ATOM 663 C CA . GLU A 1 83 ? 11.793 1.651 -10.376 1.00 90.75 83 GLU A CA 1
ATOM 664 C C . GLU A 1 83 ? 12.623 0.802 -11.349 1.00 90.75 83 GLU A C 1
ATOM 666 O O . GLU A 1 83 ? 13.273 1.349 -12.245 1.00 90.75 83 GLU A O 1
ATOM 671 N N . GLU A 1 84 ? 12.540 -0.525 -11.245 1.00 92.19 84 GLU A N 1
ATOM 672 C CA . GLU A 1 84 ? 13.222 -1.456 -12.147 1.00 92.19 84 GLU A CA 1
ATOM 673 C C . GLU A 1 84 ? 12.797 -1.239 -13.606 1.00 92.19 84 GLU A C 1
ATOM 675 O O . GLU A 1 84 ? 13.645 -1.072 -14.483 1.00 92.19 84 GLU A O 1
ATOM 680 N N . ILE A 1 85 ? 11.493 -1.110 -13.872 1.00 91.00 85 ILE A N 1
ATOM 681 C CA . ILE A 1 85 ? 10.965 -0.833 -15.216 1.00 91.00 85 ILE A CA 1
ATOM 682 C C . ILE A 1 85 ? 11.477 0.509 -15.756 1.00 91.00 85 ILE A C 1
ATOM 684 O O . ILE A 1 85 ? 11.808 0.609 -16.941 1.00 91.00 85 ILE A O 1
ATOM 688 N N . LYS A 1 86 ? 11.569 1.554 -14.922 1.00 89.25 86 LYS A N 1
ATOM 689 C CA . LYS A 1 86 ? 12.121 2.862 -15.332 1.00 89.25 86 LYS A CA 1
ATOM 690 C C . LYS A 1 86 ? 13.604 2.747 -15.715 1.00 89.25 86 LYS A C 1
ATOM 692 O O . LYS A 1 86 ? 14.019 3.351 -16.714 1.00 89.25 86 LYS A O 1
ATOM 697 N N . ASN A 1 87 ? 14.379 1.962 -14.969 1.00 92.00 87 ASN A N 1
ATOM 698 C CA . ASN A 1 87 ? 15.801 1.729 -15.228 1.00 92.00 87 ASN A CA 1
ATOM 699 C C . ASN A 1 87 ? 16.021 0.903 -16.503 1.00 92.00 87 ASN A C 1
ATOM 701 O O . ASN A 1 87 ? 16.762 1.328 -17.393 1.00 92.00 87 ASN A O 1
ATOM 705 N N . GLU A 1 88 ? 15.317 -0.221 -16.641 1.00 91.62 88 GLU A N 1
ATOM 706 C CA . GLU A 1 88 ? 15.402 -1.094 -17.816 1.00 91.62 88 GLU A CA 1
ATOM 707 C C . GLU A 1 88 ? 14.928 -0.389 -19.090 1.00 91.62 88 GLU A C 1
ATOM 709 O O . GLU A 1 88 ? 15.569 -0.492 -20.136 1.00 91.62 88 GLU A O 1
ATOM 714 N N . PHE A 1 89 ? 13.869 0.422 -19.009 1.00 92.81 89 PHE A N 1
ATOM 715 C CA . PHE A 1 89 ? 13.436 1.264 -20.125 1.00 92.81 89 PHE A CA 1
ATOM 716 C C . PHE A 1 89 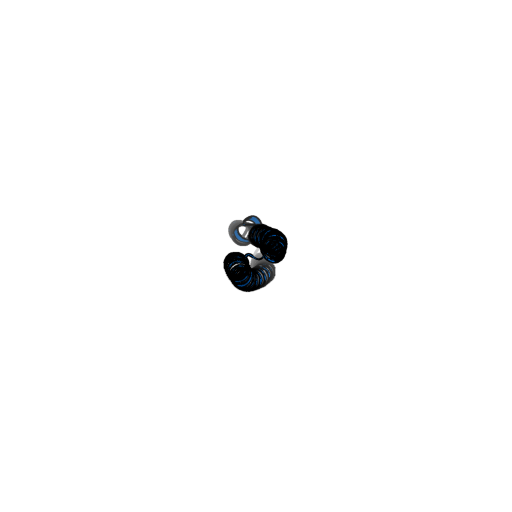? 14.545 2.219 -20.589 1.00 92.81 89 PHE A C 1
ATOM 718 O O . PHE A 1 89 ? 14.798 2.346 -21.790 1.00 92.81 89 PHE A O 1
ATOM 725 N N . SER A 1 90 ? 15.218 2.882 -19.645 1.00 91.75 90 SER A N 1
ATOM 726 C CA . SER A 1 90 ? 16.296 3.830 -19.946 1.00 91.75 90 SER A CA 1
ATOM 727 C C . SER A 1 90 ? 17.483 3.126 -20.611 1.00 91.75 90 SER A C 1
ATOM 729 O O . SER A 1 90 ? 17.964 3.578 -21.652 1.00 91.75 90 SER A O 1
ATOM 731 N N . SER A 1 91 ? 17.887 1.971 -20.073 1.00 92.88 91 SER A N 1
ATOM 732 C CA . SER A 1 91 ? 18.932 1.111 -20.644 1.00 92.88 91 SER A CA 1
ATOM 733 C C . SER A 1 91 ? 18.575 0.626 -22.054 1.00 92.88 91 SER A C 1
ATOM 735 O O . SER A 1 91 ? 19.376 0.743 -22.986 1.00 92.88 91 SER A O 1
ATOM 737 N N . ALA A 1 92 ? 17.348 0.138 -22.252 1.00 93.00 92 ALA A N 1
ATOM 738 C CA . ALA A 1 92 ? 16.873 -0.333 -23.548 1.00 93.00 92 ALA A CA 1
ATOM 739 C C . ALA A 1 92 ? 16.881 0.790 -24.597 1.00 93.00 92 ALA A C 1
ATOM 741 O O . ALA A 1 92 ? 17.333 0.580 -25.726 1.00 93.00 92 ALA A O 1
ATOM 742 N N . MET A 1 93 ? 16.438 1.996 -24.233 1.00 92.38 93 MET A N 1
ATOM 743 C CA . MET A 1 93 ? 16.471 3.155 -25.128 1.00 92.38 93 MET A CA 1
ATOM 744 C C . MET A 1 93 ? 17.900 3.550 -25.519 1.00 92.38 93 MET A C 1
ATOM 746 O O . MET A 1 93 ? 18.157 3.771 -26.705 1.00 92.38 93 MET A O 1
ATOM 750 N N . GLU A 1 94 ? 18.842 3.559 -24.571 1.00 92.94 94 GLU A N 1
ATOM 751 C C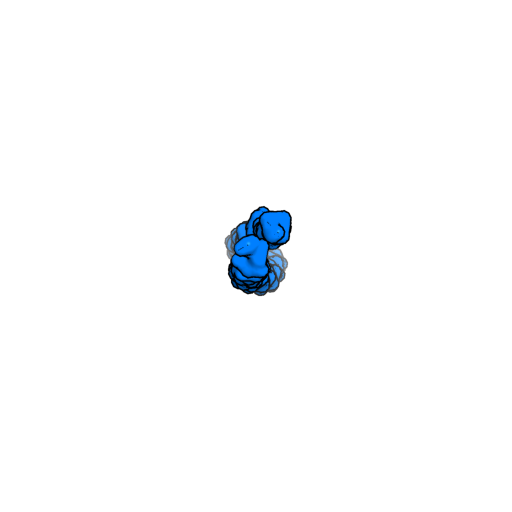A . GLU A 1 94 ? 20.256 3.843 -24.845 1.00 92.94 94 GLU A CA 1
ATOM 752 C C . GLU A 1 94 ? 20.866 2.806 -25.805 1.00 92.94 94 GLU A C 1
ATOM 754 O O . GLU A 1 94 ? 21.546 3.153 -26.777 1.00 92.94 94 GLU A O 1
ATOM 759 N N . GLN A 1 95 ? 20.590 1.518 -25.584 1.00 90.69 95 GLN A N 1
ATOM 760 C CA . GLN A 1 95 ? 21.066 0.445 -26.461 1.00 90.69 95 GLN A CA 1
ATOM 761 C C . GLN A 1 95 ? 20.469 0.541 -27.868 1.00 90.69 95 GLN A C 1
ATOM 763 O O . GLN A 1 95 ? 21.182 0.363 -28.860 1.00 90.69 95 GLN A O 1
ATOM 768 N N . ILE A 1 96 ? 19.180 0.876 -27.981 1.00 91.12 96 ILE A N 1
ATOM 769 C CA . ILE A 1 96 ? 18.525 1.116 -29.270 1.00 91.12 96 ILE A CA 1
ATOM 770 C C . ILE A 1 96 ? 19.204 2.271 -30.020 1.00 91.12 96 ILE A C 1
ATOM 772 O O . ILE A 1 96 ? 19.377 2.198 -31.242 1.00 91.12 96 ILE A O 1
ATOM 776 N N . GLU A 1 97 ? 19.587 3.336 -29.321 1.00 88.94 97 GLU A N 1
ATOM 777 C CA . GLU A 1 97 ? 20.273 4.486 -29.914 1.00 88.94 97 GLU A CA 1
ATOM 778 C C . GLU A 1 97 ? 21.681 4.140 -30.383 1.00 88.94 97 GLU A C 1
ATOM 780 O O . GLU A 1 97 ? 22.008 4.418 -31.540 1.00 88.94 97 GLU A O 1
ATOM 785 N N . LYS A 1 98 ? 22.463 3.434 -29.558 1.00 89.00 98 LYS A N 1
ATOM 786 C CA . LYS A 1 98 ? 23.778 2.899 -29.945 1.00 89.00 98 LYS A CA 1
ATOM 787 C C . LYS A 1 98 ? 23.686 1.994 -31.177 1.00 89.00 98 LYS A C 1
ATOM 789 O O . LYS A 1 98 ? 24.453 2.144 -32.123 1.00 89.00 98 LYS A O 1
ATOM 794 N N . ALA A 1 99 ? 22.715 1.083 -31.221 1.00 86.94 99 ALA A N 1
ATOM 795 C CA . ALA A 1 99 ? 22.521 0.203 -32.376 1.00 86.94 99 ALA A CA 1
ATOM 796 C C . ALA A 1 99 ? 22.105 0.974 -33.644 1.00 86.94 99 ALA A C 1
ATOM 798 O O . ALA A 1 99 ? 22.459 0.593 -34.763 1.00 86.94 99 ALA A O 1
ATOM 799 N N . SER A 1 100 ? 21.356 2.068 -33.480 1.00 82.12 100 SER A N 1
ATOM 800 C CA . SER A 1 100 ? 20.940 2.930 -34.590 1.00 82.12 100 SER A CA 1
ATOM 801 C C . SER A 1 100 ? 22.109 3.747 -35.151 1.00 82.12 100 SER A C 1
ATOM 803 O O . SER A 1 100 ? 22.206 3.892 -36.367 1.00 82.12 100 SER A O 1
ATOM 805 N N . SER A 1 101 ? 23.013 4.242 -34.298 1.00 77.69 101 SER A N 1
ATOM 806 C CA . SER A 1 101 ? 24.170 5.044 -34.717 1.00 77.69 101 SER A CA 1
ATOM 807 C C . SER A 1 101 ? 25.263 4.212 -35.398 1.00 77.69 101 SER A C 1
ATOM 809 O O . SER A 1 101 ? 25.825 4.659 -36.397 1.00 77.69 101 SER A O 1
ATOM 811 N N . VAL A 1 102 ? 25.496 2.969 -34.957 1.00 71.38 102 VAL A N 1
ATOM 812 C CA . VAL A 1 102 ? 26.428 2.030 -35.619 1.00 71.38 102 VAL A CA 1
ATOM 813 C C . VAL A 1 102 ? 25.990 1.716 -37.058 1.00 71.38 102 VAL A C 1
ATOM 815 O O . VAL A 1 102 ? 26.825 1.637 -37.958 1.00 71.38 102 VAL A O 1
ATOM 818 N N . LYS A 1 103 ? 24.678 1.605 -37.317 1.00 59.12 103 LYS A N 1
ATOM 819 C CA . LYS A 1 103 ? 24.150 1.424 -38.682 1.00 59.12 103 LYS A CA 1
ATOM 820 C C . LYS A 1 103 ? 24.389 2.629 -39.596 1.00 59.12 103 LYS A C 1
ATOM 822 O O . LYS A 1 103 ? 24.568 2.426 -40.791 1.00 59.12 103 LYS A O 1
ATOM 827 N N . SER A 1 104 ? 24.398 3.851 -39.062 1.00 58.19 104 SER A N 1
ATOM 828 C CA . SER A 1 104 ? 24.722 5.052 -39.846 1.00 58.19 104 SER A CA 1
ATOM 829 C C . SER A 1 104 ? 26.215 5.171 -40.165 1.00 58.19 104 SER A C 1
ATOM 831 O O . SER A 1 104 ? 26.548 5.685 -41.226 1.00 58.19 104 SER A O 1
ATOM 833 N N . ALA A 1 105 ? 27.104 4.685 -39.292 1.00 57.28 105 ALA A N 1
ATOM 834 C CA . ALA A 1 105 ? 28.556 4.782 -39.483 1.00 57.28 105 ALA A CA 1
ATOM 835 C C . ALA A 1 105 ? 29.111 3.799 -40.534 1.00 57.28 105 ALA A C 1
ATOM 837 O O . ALA A 1 105 ? 30.040 4.138 -41.255 1.00 57.28 105 ALA A O 1
ATOM 838 N N . ASN A 1 106 ? 28.510 2.613 -40.685 1.00 55.12 106 ASN A N 1
ATOM 839 C CA . ASN A 1 106 ? 28.917 1.626 -41.701 1.00 55.12 106 ASN A CA 1
ATOM 840 C C . ASN A 1 106 ? 28.317 1.881 -43.103 1.00 55.12 106 ASN A C 1
ATOM 842 O O . ASN A 1 106 ? 28.447 1.036 -43.986 1.00 55.12 106 ASN A O 1
ATOM 846 N N . GLY A 1 107 ? 27.620 3.004 -43.310 1.00 51.22 107 GLY A N 1
ATOM 847 C CA . GLY A 1 107 ? 26.910 3.324 -44.554 1.00 51.22 107 GLY A CA 1
ATOM 848 C C . GLY A 1 107 ? 27.611 4.309 -45.496 1.00 51.22 107 GLY A C 1
ATOM 849 O O . GLY A 1 107 ? 27.007 4.665 -46.503 1.00 51.22 107 GLY A O 1
ATOM 850 N N . THR A 1 108 ? 28.828 4.779 -45.196 1.00 51.50 108 THR A N 1
ATOM 851 C CA . THR A 1 108 ? 29.482 5.864 -45.965 1.00 51.50 108 THR A CA 1
ATOM 852 C C . THR A 1 108 ? 30.805 5.517 -46.650 1.00 51.50 108 THR A C 1
ATOM 854 O O . THR A 1 108 ? 31.432 6.423 -47.182 1.00 51.50 108 THR A O 1
ATOM 857 N N . ASP A 1 109 ? 31.184 4.243 -46.754 1.00 50.44 109 ASP A N 1
ATOM 858 C CA . ASP A 1 109 ? 32.360 3.826 -47.537 1.00 50.44 109 ASP A CA 1
ATOM 859 C C . ASP A 1 109 ? 31.936 3.007 -48.767 1.00 50.44 109 ASP A C 1
ATOM 861 O O . ASP A 1 109 ? 32.017 1.780 -48.775 1.00 50.44 109 ASP A O 1
ATOM 865 N N . ASN A 1 110 ? 31.397 3.692 -49.783 1.00 49.50 110 ASN A N 1
ATOM 866 C CA . ASN A 1 110 ? 31.600 3.403 -51.214 1.00 49.50 110 ASN A CA 1
ATOM 867 C C . ASN A 1 110 ? 30.695 4.297 -52.080 1.00 49.50 110 ASN A C 1
ATOM 869 O O . ASN A 1 110 ? 29.537 3.960 -52.341 1.00 49.50 110 ASN A O 1
ATOM 873 N N . ALA A 1 111 ? 31.253 5.408 -52.558 1.00 40.41 111 ALA A N 1
ATOM 874 C CA . ALA A 1 111 ? 30.867 6.083 -53.796 1.00 40.41 111 ALA A CA 1
ATOM 875 C C . ALA A 1 111 ? 32.108 6.756 -54.392 1.00 40.41 111 ALA A C 1
ATOM 877 O O . ALA A 1 111 ? 32.839 7.406 -53.611 1.00 40.41 111 ALA A O 1
#

Nearest PDB structures (foldseek):
  9eon-assembly1_A  TM=8.818E-01  e=4.965E+00  Synechocystis sp. PCC 6803
  6zw4-assembly1_H  TM=4.760E-01  e=2.638E+00  Nostoc punctiforme
  6zw4-assembly1_T  TM=4.760E-01  e=2.638E+00  Nostoc punctiforme
  6zw4-assembly1_GA  TM=4.760E-01  e=2.638E+00  Nostoc punctiforme
  6zw4-assembly1_SA  TM=4.760E-01  e=2.638E+00  Nostoc punctiforme

Sequence (111 aa):
MKDLKFHVSELKNSFVDAELNSKLNTVITLIGEEMARGEEYKSLLDKQNKPMESYIVKEHINHNYVLMAVLNSILKDIDAIEEEIKNEFSSAMEQIEKASSVKSANGTDNA

Solvent-accessible surface area (backbone atoms only — not comparable to full-atom values): 6113 Å² total; per-residue (Å²): 108,68,68,59,55,48,54,55,48,51,56,50,44,62,57,62,76,59,43,58,64,61,54,51,50,52,52,47,51,53,51,52,52,52,38,53,53,38,53,55,51,28,55,52,28,52,74,67,73,35,63,70,62,24,50,54,41,49,52,53,40,55,51,48,52,53,52,44,52,52,52,54,50,52,46,53,54,50,54,51,50,54,51,49,48,56,51,51,47,52,52,52,52,52,52,52,49,54,59,53,50,54,59,61,68,76,68,74,89,85,132

Secondary structure (DSSP, 8-state):
-HHHHHHHHHHHHHHHTT-HHHHHHHHHHHHHHHHHHHHHHHHHHHHTT-HHHHHHHHHHHHHHHHHHHHHHHHHHHHHHHHHHHHHHHHHHHHHHHHHHHHHHHTT-S--

Radius of gyration: 26.14 Å; Cα contacts (8 Å, |Δi|>4): 49; chains: 1; bounding box: 54×16×84 Å

Foldseek 3Di:
DVVQLVVLVVVLCVLVVVPVLVVLVVVLVVLVVLLVVLVVVLVVCVVVVNVVVSVVSVVVSVVSVVVSVVSVVVSVVSVVVNVVSVVVSVVVVVVVVVVVVVVVVVPPPDD

Mean predicted aligned error: 6.74 Å